Protein AF-Q4JWL6-F1 (afdb_monomer)

Solvent-accessible surface area (backbone atoms only — not comparable to full-atom values): 2916 Å² total; per-residue (Å²): 130,87,83,75,78,54,70,69,57,45,52,56,51,46,51,51,44,54,52,49,27,67,74,66,74,44,59,65,70,59,45,38,46,53,54,14,60,77,69,76,43,58,45,70,68,63,76,105

Mean predicted aligned error: 5.74 Å

Sequence (48 aa):
MPRKYSVEFKEKAVHQIIEVVRLESCSLQRVYEEVGELLGVSRHTLRA

Secondary structure (DSSP, 8-state):
---PPPHHHHHHHHHHHHHHHHHH---HHHHHHHHHHHHT--HHHH--

pLDDT: mean 80.52, std 8.33, range [45.62, 88.69]

Structure (mmCIF, N/CA/C/O backbone):
data_AF-Q4JWL6-F1
#
_entry.id   AF-Q4JWL6-F1
#
loop_
_atom_site.group_PDB
_atom_site.id
_atom_site.type_symbol
_atom_site.label_atom_id
_atom_site.label_alt_id
_atom_site.label_comp_id
_atom_site.label_asym_id
_atom_site.label_entity_id
_atom_site.label_seq_id
_atom_site.pdbx_PDB_ins_code
_atom_site.Cartn_x
_atom_site.Cartn_y
_atom_site.Cartn_z
_atom_site.occupancy
_atom_site.B_iso_or_equiv
_atom_site.auth_seq_id
_atom_site.auth_comp_id
_atom_site.auth_asym_id
_atom_site.auth_atom_id
_atom_site.pdbx_PDB_model_num
ATOM 1 N N . MET A 1 1 ? 9.780 -7.381 -20.517 1.00 45.62 1 MET A N 1
ATOM 2 C CA . MET A 1 1 ? 10.597 -7.184 -19.297 1.00 45.62 1 MET A CA 1
ATOM 3 C C . MET A 1 1 ? 9.666 -7.108 -18.095 1.00 45.62 1 MET A C 1
ATOM 5 O O . MET A 1 1 ? 8.711 -6.341 -18.185 1.00 45.62 1 MET A O 1
ATOM 9 N N . PRO A 1 2 ? 9.881 -7.868 -17.004 1.00 54.47 2 PRO A N 1
ATOM 10 C CA . PRO A 1 2 ? 9.123 -7.646 -15.778 1.00 54.47 2 PRO A CA 1
ATOM 11 C C . PRO A 1 2 ? 9.483 -6.250 -15.260 1.00 54.47 2 PRO A C 1
ATOM 13 O O . PRO A 1 2 ? 10.649 -5.976 -14.973 1.00 54.47 2 PRO A O 1
ATOM 16 N N . ARG A 1 3 ? 8.507 -5.339 -15.208 1.00 65.94 3 ARG A N 1
ATOM 17 C CA . ARG A 1 3 ? 8.703 -4.012 -14.619 1.00 65.94 3 ARG A CA 1
ATOM 18 C C . ARG A 1 3 ? 8.893 -4.213 -13.116 1.00 65.94 3 ARG A C 1
ATOM 20 O O . ARG A 1 3 ? 7.927 -4.421 -12.391 1.00 65.94 3 ARG A O 1
ATOM 27 N N . LYS A 1 4 ? 10.144 -4.242 -12.653 1.00 72.31 4 LYS A N 1
ATOM 28 C CA . LYS A 1 4 ? 10.442 -4.214 -11.219 1.00 72.31 4 LYS A CA 1
ATOM 29 C C . LYS A 1 4 ? 10.134 -2.807 -10.716 1.00 72.31 4 LYS A C 1
ATOM 31 O O . LYS A 1 4 ? 10.739 -1.847 -11.184 1.00 72.31 4 LYS A O 1
ATOM 36 N N . TYR A 1 5 ? 9.184 -2.696 -9.795 1.00 77.00 5 TYR A N 1
ATOM 37 C CA . TYR A 1 5 ? 8.925 -1.450 -9.079 1.00 77.00 5 TYR A CA 1
ATOM 38 C C . TYR A 1 5 ? 10.155 -1.078 -8.250 1.00 77.00 5 TYR A C 1
ATOM 40 O O . TYR A 1 5 ? 10.806 -1.961 -7.682 1.00 77.00 5 TYR A O 1
ATOM 48 N N . SER A 1 6 ? 10.488 0.212 -8.205 1.00 84.25 6 SER A N 1
ATOM 49 C CA . SER A 1 6 ? 11.575 0.693 -7.357 1.00 84.25 6 SER A CA 1
ATOM 50 C C . SER A 1 6 ? 11.213 0.510 -5.882 1.00 84.25 6 SER A C 1
ATOM 52 O O . SER A 1 6 ? 10.039 0.521 -5.506 1.00 84.25 6 SER A O 1
ATOM 54 N N . VAL A 1 7 ? 12.235 0.348 -5.042 1.00 84.19 7 VAL A N 1
ATOM 55 C CA . VAL A 1 7 ? 12.066 0.278 -3.583 1.00 84.19 7 VAL A CA 1
ATOM 56 C C . VAL A 1 7 ? 11.366 1.541 -3.076 1.00 84.19 7 VAL A C 1
ATOM 58 O O . VAL A 1 7 ? 10.359 1.439 -2.384 1.00 84.19 7 VAL A O 1
ATOM 61 N N . GLU A 1 8 ? 11.796 2.712 -3.555 1.00 86.06 8 GLU A N 1
ATOM 62 C CA . GLU A 1 8 ? 11.203 4.003 -3.184 1.00 86.06 8 GLU A CA 1
ATOM 63 C C . GLU A 1 8 ? 9.700 4.086 -3.506 1.00 86.06 8 GLU A C 1
ATOM 65 O O . GLU A 1 8 ? 8.914 4.622 -2.726 1.00 86.06 8 GLU A O 1
ATOM 70 N N . PHE A 1 9 ? 9.272 3.529 -4.646 1.00 86.44 9 PHE A N 1
ATOM 71 C CA . PHE A 1 9 ? 7.858 3.504 -5.017 1.00 86.44 9 PHE A CA 1
ATOM 72 C C . PHE A 1 9 ? 7.035 2.661 -4.039 1.00 86.44 9 PHE A C 1
ATOM 74 O O . PHE A 1 9 ? 5.966 3.086 -3.600 1.00 86.44 9 PHE A O 1
ATOM 81 N N . LYS A 1 10 ? 7.542 1.478 -3.675 1.00 84.69 10 LYS A N 1
ATOM 82 C CA . LYS A 1 10 ? 6.871 0.597 -2.716 1.00 84.69 10 LYS A CA 1
ATOM 83 C C . LYS A 1 10 ? 6.777 1.235 -1.334 1.00 84.69 10 LYS A C 1
ATOM 85 O O . LYS A 1 10 ? 5.706 1.207 -0.741 1.00 84.69 10 LYS A O 1
ATOM 90 N N . GLU A 1 11 ? 7.859 1.840 -0.849 1.00 87.62 11 GLU A N 1
ATOM 91 C CA . GLU A 1 11 ? 7.877 2.501 0.461 1.00 87.62 11 GLU A CA 1
ATOM 92 C C . GLU A 1 11 ? 6.871 3.653 0.523 1.00 87.62 11 GLU A C 1
ATOM 94 O O . GLU A 1 11 ? 6.083 3.737 1.466 1.00 87.62 11 GLU A O 1
ATOM 99 N N . LYS A 1 12 ? 6.813 4.492 -0.520 1.00 88.69 12 LYS A N 1
ATOM 100 C CA . LYS A 1 12 ? 5.809 5.564 -0.624 1.00 88.69 12 LYS A CA 1
ATOM 101 C C . LYS A 1 12 ? 4.377 5.032 -0.662 1.00 88.69 12 LYS A C 1
ATOM 103 O O . LYS A 1 12 ? 3.487 5.652 -0.082 1.00 88.69 12 LYS A O 1
ATOM 108 N N . ALA A 1 13 ? 4.136 3.916 -1.345 1.00 87.06 13 ALA A N 1
ATOM 109 C CA . ALA A 1 13 ? 2.809 3.312 -1.413 1.00 87.06 13 ALA A CA 1
ATOM 110 C C . ALA A 1 13 ? 2.391 2.711 -0.060 1.00 87.06 13 ALA A C 1
ATOM 112 O O . ALA A 1 13 ? 1.288 2.971 0.410 1.00 87.06 13 ALA A O 1
ATOM 113 N N . VAL A 1 14 ? 3.284 1.977 0.611 1.00 87.19 14 VAL A N 1
ATOM 114 C CA . VAL A 1 14 ? 3.026 1.402 1.942 1.00 87.19 14 VAL A CA 1
ATOM 115 C C . VAL A 1 14 ? 2.780 2.496 2.980 1.00 87.19 14 VAL A C 1
ATOM 117 O O . VAL A 1 14 ? 1.865 2.372 3.791 1.00 87.19 14 VAL A O 1
ATOM 120 N N . HIS A 1 15 ? 3.541 3.590 2.935 1.00 88.44 15 HIS A N 1
ATOM 121 C CA . HIS A 1 15 ? 3.348 4.700 3.863 1.00 88.44 15 HIS A CA 1
ATOM 122 C C . HIS A 1 15 ? 1.970 5.357 3.689 1.00 88.44 15 HIS A C 1
ATOM 124 O O . HIS A 1 15 ? 1.262 5.546 4.675 1.00 88.44 15 HIS A O 1
ATOM 130 N N . GLN A 1 16 ? 1.542 5.611 2.447 1.00 83.88 16 GLN A N 1
ATOM 131 C CA . GLN A 1 16 ? 0.192 6.120 2.172 1.00 83.88 16 GLN A CA 1
ATOM 132 C C . GLN A 1 16 ? -0.897 5.176 2.697 1.00 83.88 16 GLN A C 1
ATOM 134 O O . GLN A 1 16 ? -1.872 5.633 3.283 1.00 83.88 16 GLN A O 1
ATOM 139 N N . ILE A 1 17 ? -0.714 3.861 2.557 1.00 86.38 17 ILE A N 1
ATOM 140 C CA . ILE A 1 17 ? -1.667 2.860 3.057 1.00 86.38 17 ILE A CA 1
ATOM 141 C C . ILE A 1 17 ? -1.775 2.906 4.586 1.00 86.38 17 ILE A C 1
ATOM 143 O O . ILE A 1 17 ? -2.880 2.852 5.121 1.00 86.38 17 ILE A O 1
ATOM 147 N N . ILE A 1 18 ? -0.649 3.021 5.296 1.00 84.50 18 ILE A N 1
ATOM 148 C CA . ILE A 1 18 ? -0.630 3.107 6.764 1.00 84.50 18 ILE A CA 1
ATOM 149 C C . ILE A 1 18 ? -1.325 4.385 7.247 1.00 84.50 18 ILE A C 1
ATOM 151 O O . ILE A 1 18 ? -2.104 4.323 8.199 1.00 84.50 18 ILE A O 1
ATOM 155 N N . GLU A 1 19 ? -1.074 5.514 6.586 1.00 85.31 19 GLU A N 1
ATOM 156 C CA . GLU A 1 19 ? -1.700 6.797 6.920 1.00 85.31 19 GLU A CA 1
ATOM 157 C C . GLU A 1 19 ? -3.216 6.759 6.700 1.00 85.31 19 GLU A C 1
ATOM 159 O O . GLU A 1 19 ? -3.977 7.115 7.599 1.00 85.31 19 GLU A O 1
ATOM 164 N N . VAL A 1 20 ? -3.674 6.236 5.559 1.00 80.94 20 VAL A N 1
ATOM 165 C CA . VAL A 1 20 ? -5.109 6.090 5.254 1.00 80.94 20 VAL A CA 1
ATOM 166 C C . VAL A 1 20 ? -5.796 5.158 6.255 1.00 80.94 20 VAL A C 1
ATOM 168 O O . VAL A 1 20 ? -6.837 5.500 6.809 1.00 80.94 20 VAL A O 1
ATOM 171 N N . VAL A 1 21 ? -5.192 4.010 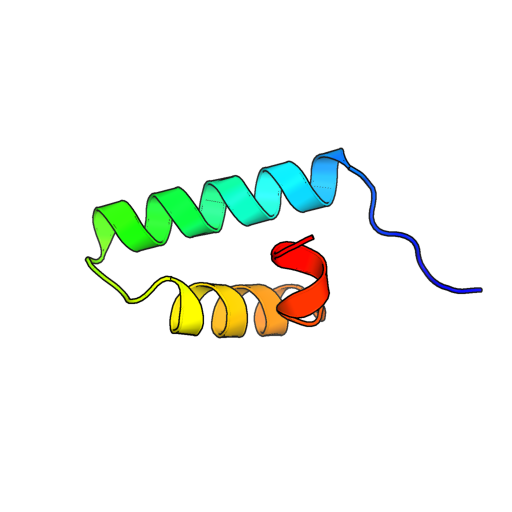6.574 1.00 82.50 21 VAL A N 1
ATOM 172 C CA . VAL A 1 21 ? -5.726 3.080 7.586 1.00 82.50 21 VAL A CA 1
ATOM 173 C C . VAL A 1 21 ? -5.835 3.739 8.960 1.00 82.50 21 VAL A C 1
ATOM 175 O O . VAL A 1 21 ? -6.831 3.538 9.656 1.00 82.50 21 VAL A O 1
ATOM 178 N N . ARG A 1 22 ? -4.824 4.521 9.361 1.00 81.38 22 ARG A N 1
ATOM 179 C CA . ARG A 1 2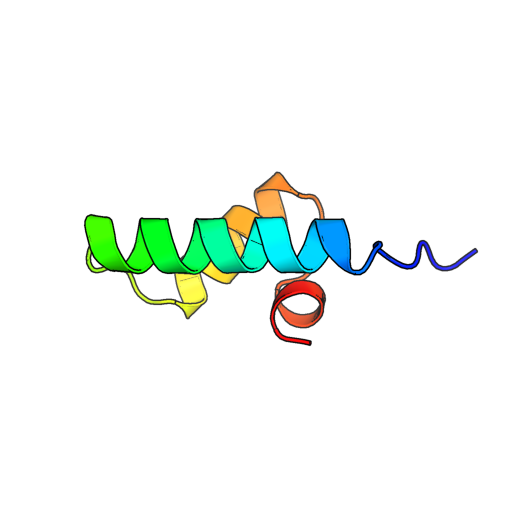2 ? -4.827 5.246 10.638 1.00 81.38 22 ARG A CA 1
ATOM 180 C C . ARG A 1 22 ? -5.927 6.300 10.695 1.00 81.38 22 ARG A C 1
ATOM 182 O O . ARG A 1 22 ? -6.588 6.405 11.724 1.00 81.38 22 ARG A O 1
ATOM 189 N N . LEU A 1 23 ? -6.10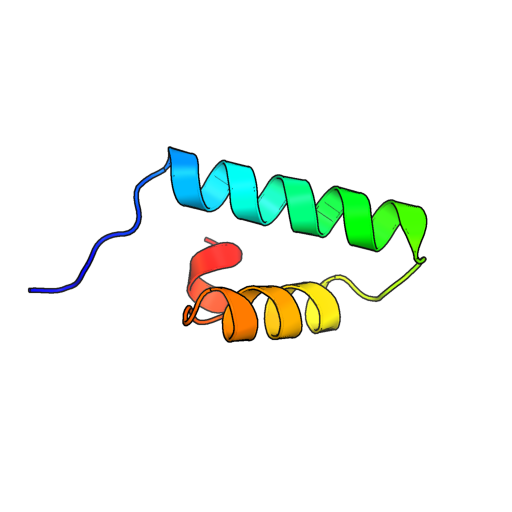1 7.070 9.625 1.00 80.25 23 LEU A N 1
ATOM 190 C CA . LEU A 1 23 ? -7.059 8.174 9.574 1.00 80.25 23 LEU A CA 1
ATOM 191 C C . LEU A 1 23 ? -8.503 7.686 9.431 1.00 80.25 23 LEU A C 1
ATOM 193 O O . LEU A 1 23 ? -9.392 8.208 10.096 1.00 80.25 23 LEU A O 1
ATOM 197 N N . GLU A 1 24 ? -8.736 6.664 8.609 1.00 76.94 24 GLU A N 1
ATOM 198 C CA . GLU A 1 24 ? -10.087 6.219 8.252 1.00 76.94 24 GLU A CA 1
ATOM 199 C C . GLU A 1 24 ? -10.558 4.980 9.030 1.00 76.94 24 GLU A C 1
ATOM 201 O O . GLU A 1 24 ? -11.653 4.479 8.780 1.00 76.94 24 GLU A O 1
ATOM 2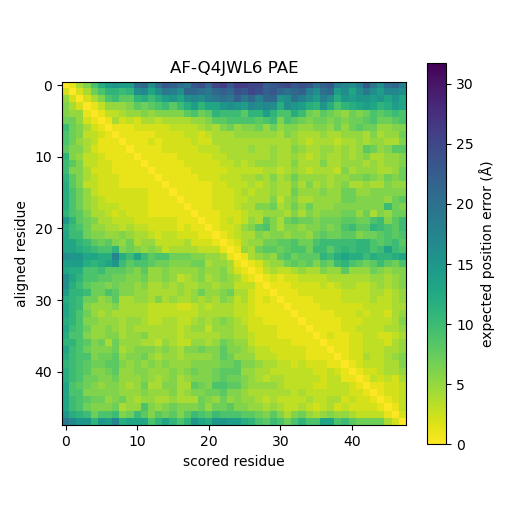06 N N . SER A 1 25 ? -9.748 4.445 9.960 1.00 75.50 25 SER A N 1
ATOM 207 C CA . SER A 1 25 ? -10.005 3.163 10.654 1.00 75.50 25 SER A CA 1
ATOM 208 C C . SER A 1 25 ? -10.403 2.026 9.696 1.00 75.50 25 SER A C 1
ATOM 210 O O . SER A 1 25 ? -11.174 1.127 10.036 1.00 75.50 25 SER A O 1
ATOM 212 N N . CYS A 1 26 ? -9.883 2.071 8.468 1.00 76.56 26 CYS A N 1
ATOM 213 C CA . CYS A 1 26 ? -10.207 1.123 7.413 1.00 76.56 26 CYS A CA 1
ATOM 214 C C . CYS A 1 26 ? -9.345 -0.139 7.520 1.00 76.56 26 CYS A C 1
ATOM 216 O O . CYS A 1 26 ? -8.214 -0.119 8.003 1.00 76.56 26 CYS A O 1
ATOM 218 N N . SER A 1 27 ? -9.857 -1.276 7.042 1.00 82.44 27 SER A N 1
ATOM 219 C CA . SER A 1 27 ? -9.069 -2.510 7.017 1.00 82.44 27 SER A CA 1
ATOM 220 C C . SER A 1 27 ? -7.875 -2.359 6.069 1.00 82.44 27 SER A C 1
ATOM 222 O O . SER A 1 27 ? -8.079 -2.032 4.898 1.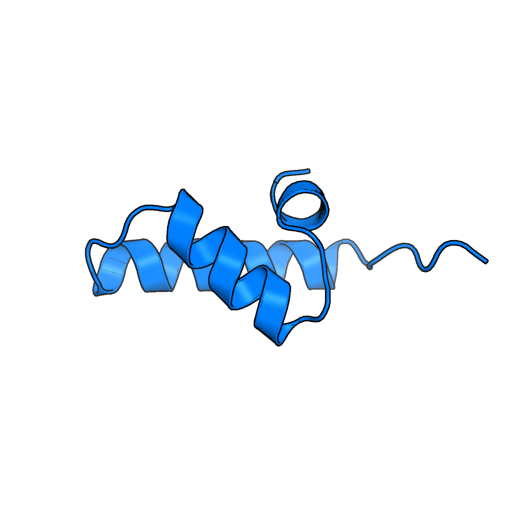00 82.44 27 SER A O 1
ATOM 224 N N . LEU A 1 28 ? -6.663 -2.696 6.532 1.00 81.25 28 LEU A N 1
ATOM 225 C CA . LEU A 1 28 ? -5.442 -2.720 5.707 1.00 81.25 28 LEU A CA 1
ATOM 226 C C . LEU A 1 28 ? -5.670 -3.414 4.362 1.00 81.25 28 LEU A C 1
ATOM 228 O O . LEU A 1 28 ? -5.237 -2.918 3.331 1.00 81.25 28 LEU A O 1
ATOM 232 N N . GLN A 1 29 ? -6.383 -4.541 4.369 1.00 81.75 29 GLN A N 1
ATOM 233 C CA . GLN A 1 29 ? -6.640 -5.335 3.173 1.00 81.75 29 GLN A CA 1
ATOM 234 C C . GLN A 1 29 ? -7.360 -4.548 2.069 1.00 81.75 29 GLN A C 1
ATOM 236 O O . GLN A 1 29 ? -6.873 -4.542 0.942 1.00 81.75 29 GLN A O 1
ATOM 241 N N . ARG A 1 30 ? -8.455 -3.852 2.403 1.00 83.44 30 ARG A N 1
ATOM 242 C CA . ARG A 1 30 ? -9.202 -3.023 1.446 1.00 83.44 30 ARG A CA 1
ATOM 243 C C . ARG A 1 30 ? -8.337 -1.884 0.897 1.00 83.44 30 ARG A C 1
ATOM 245 O O . ARG A 1 30 ? -8.322 -1.662 -0.305 1.00 83.44 30 ARG A O 1
ATOM 252 N N . VAL A 1 31 ? -7.554 -1.225 1.752 1.00 84.12 31 VAL A N 1
ATOM 253 C CA . VAL A 1 31 ? -6.692 -0.109 1.329 1.00 84.12 31 VAL A CA 1
ATOM 254 C C . VAL A 1 31 ? -5.561 -0.591 0.410 1.00 84.12 31 VAL A C 1
ATOM 256 O O . VAL A 1 31 ? -5.248 0.069 -0.574 1.00 84.12 31 VAL A O 1
ATOM 259 N N . TYR A 1 32 ? -4.989 -1.778 0.651 1.00 85.31 32 TYR A N 1
ATOM 260 C CA . TYR A 1 32 ? -4.040 -2.397 -0.287 1.00 85.31 32 TYR A CA 1
ATOM 261 C C . TYR A 1 32 ? -4.668 -2.722 -1.650 1.00 85.31 32 TYR A C 1
ATOM 263 O O . TYR A 1 32 ? -3.956 -2.723 -2.654 1.00 85.31 32 TYR A O 1
ATOM 271 N N . GLU A 1 33 ? -5.963 -3.040 -1.691 1.00 85.81 33 GLU A N 1
ATOM 272 C CA . GLU A 1 33 ? -6.693 -3.297 -2.935 1.00 85.81 33 GLU A CA 1
ATOM 273 C C . GLU A 1 33 ? -6.980 -1.994 -3.685 1.00 85.81 33 GLU A C 1
ATOM 275 O O . GLU A 1 33 ? -6.627 -1.907 -4.857 1.00 85.81 33 GLU A O 1
ATOM 280 N N . GLU A 1 34 ? -7.490 -0.962 -3.010 1.00 83.81 34 GLU A N 1
ATOM 281 C CA . GLU A 1 34 ? -7.751 0.354 -3.616 1.00 83.81 34 GLU A CA 1
ATOM 282 C C . GLU A 1 34 ? -6.468 1.039 -4.102 1.00 83.81 34 GLU A C 1
ATOM 284 O O . GLU A 1 34 ? -6.392 1.494 -5.243 1.00 83.81 34 GLU A O 1
ATOM 289 N N . VAL A 1 35 ? -5.418 1.065 -3.275 1.00 83.19 35 VAL A N 1
ATOM 290 C CA . VAL A 1 35 ? -4.121 1.637 -3.668 1.00 83.19 35 VAL A CA 1
ATOM 291 C C . VAL A 1 35 ? -3.456 0.785 -4.748 1.00 83.19 35 VAL A C 1
ATOM 293 O O . VAL A 1 35 ? -2.824 1.323 -5.655 1.00 83.19 35 VAL A O 1
ATOM 296 N N . GLY A 1 36 ? -3.619 -0.539 -4.696 1.00 84.75 36 GLY A N 1
ATOM 297 C CA . GLY A 1 36 ? -3.176 -1.434 -5.760 1.00 84.75 36 GLY A CA 1
ATOM 298 C C . GLY A 1 36 ? -3.837 -1.107 -7.099 1.00 84.75 36 GLY A C 1
ATOM 299 O O . GLY A 1 36 ? -3.146 -0.925 -8.101 1.00 84.75 36 GLY A O 1
ATOM 300 N N . GLU A 1 37 ? -5.161 -0.960 -7.108 1.00 85.69 37 GLU A N 1
ATOM 301 C CA . GLU A 1 37 ? -5.944 -0.614 -8.295 1.00 85.69 37 GLU A CA 1
ATOM 302 C C . GLU A 1 37 ? -5.556 0.765 -8.853 1.00 85.69 37 GLU A C 1
ATOM 304 O O . GLU A 1 37 ? -5.246 0.874 -10.040 1.00 85.69 37 GLU A O 1
ATOM 309 N N . LEU A 1 38 ? -5.446 1.784 -7.991 1.00 83.19 38 LEU A N 1
ATOM 310 C CA . LEU A 1 38 ? -5.005 3.138 -8.357 1.00 83.19 38 LEU A CA 1
ATOM 311 C C . LEU A 1 38 ? -3.611 3.165 -8.991 1.00 83.19 38 LEU A C 1
ATOM 313 O O . LEU A 1 38 ? -3.356 3.921 -9.927 1.00 83.19 38 LEU A O 1
ATOM 317 N N . LEU A 1 39 ? -2.695 2.347 -8.477 1.00 82.12 39 LEU A N 1
ATOM 318 C CA . LEU A 1 39 ? -1.316 2.280 -8.952 1.00 82.12 39 LEU A CA 1
ATOM 319 C C . LEU A 1 39 ? -1.124 1.285 -10.110 1.00 82.12 39 LEU A C 1
ATOM 321 O O . LEU A 1 39 ? -0.018 1.175 -10.647 1.00 82.12 39 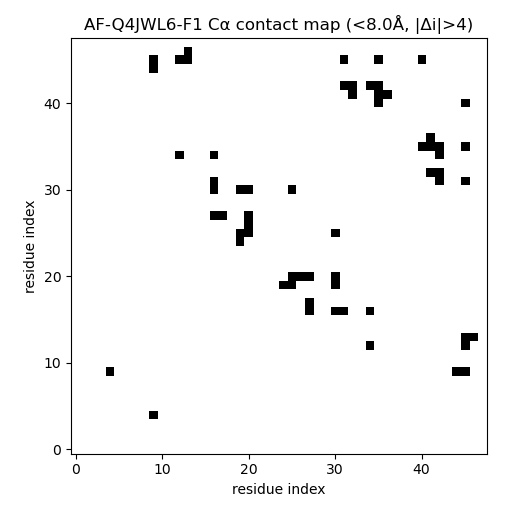LEU A O 1
ATOM 325 N N . GLY A 1 40 ? -2.171 0.550 -10.500 1.00 84.69 40 GLY A N 1
ATOM 326 C CA . GLY A 1 40 ? -2.094 -0.519 -11.496 1.00 84.69 40 GLY A CA 1
ATOM 327 C C . GLY A 1 40 ? -1.179 -1.671 -11.066 1.00 84.69 40 GLY A C 1
ATOM 328 O O . GLY A 1 40 ? -0.514 -2.287 -11.904 1.00 84.69 40 GLY A O 1
ATOM 329 N N . VAL A 1 41 ? -1.087 -1.934 -9.759 1.00 83.69 41 VAL A N 1
ATOM 330 C CA . VAL A 1 41 ? -0.227 -2.962 -9.161 1.00 83.69 41 VAL A CA 1
ATOM 331 C C . VAL A 1 41 ? -1.046 -3.929 -8.313 1.00 83.69 41 VAL A C 1
ATOM 333 O O . VAL A 1 41 ? -2.015 -3.563 -7.660 1.00 83.69 41 VAL A O 1
ATOM 336 N N . SER A 1 42 ? -0.644 -5.197 -8.266 1.00 83.19 42 SER A N 1
ATOM 337 C CA . SER A 1 42 ? -1.308 -6.150 -7.375 1.00 83.19 42 SER A CA 1
ATOM 338 C C . SER A 1 42 ? -1.007 -5.822 -5.909 1.00 83.19 42 SER A C 1
ATOM 340 O O . SER A 1 42 ? 0.130 -5.492 -5.568 1.00 83.19 42 SER A O 1
ATOM 342 N N . ARG A 1 43 ? -1.969 -6.044 -5.003 1.00 80.25 43 ARG A N 1
ATOM 343 C CA . ARG A 1 43 ? -1.743 -5.962 -3.545 1.00 80.25 43 ARG A CA 1
ATOM 344 C C . ARG A 1 43 ? -0.541 -6.790 -3.070 1.00 80.25 43 ARG A C 1
ATOM 346 O O . ARG A 1 43 ? 0.139 -6.425 -2.117 1.00 80.25 43 ARG A O 1
ATOM 353 N N . HIS A 1 44 ? -0.241 -7.897 -3.755 1.00 81.94 44 HIS A N 1
ATOM 354 C CA . HIS A 1 44 ? 0.912 -8.751 -3.456 1.00 81.94 44 HIS A CA 1
ATOM 355 C C . HIS A 1 44 ? 2.253 -8.052 -3.716 1.00 81.94 44 HIS A C 1
ATOM 357 O O . HIS A 1 44 ? 3.250 -8.383 -3.087 1.00 81.94 44 HIS A O 1
ATOM 363 N N . THR A 1 45 ? 2.277 -7.071 -4.617 1.00 80.50 45 THR A N 1
ATOM 364 C CA . THR A 1 45 ? 3.450 -6.243 -4.912 1.00 80.50 45 THR A CA 1
ATOM 365 C C . THR A 1 45 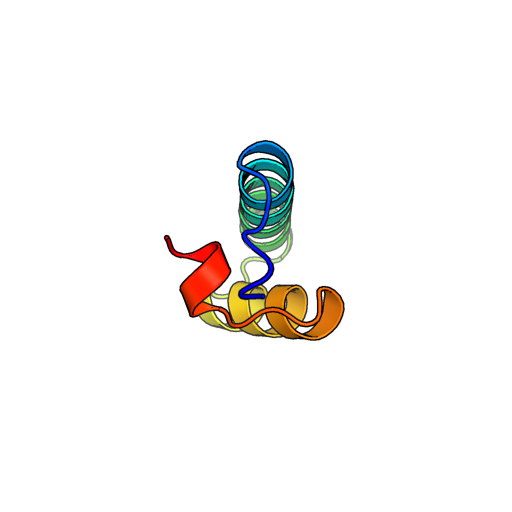? 3.713 -5.213 -3.816 1.00 80.50 45 THR A C 1
ATOM 367 O O . THR A 1 45 ? 4.872 -4.882 -3.574 1.00 80.50 45 THR A O 1
ATOM 370 N N . LEU A 1 46 ? 2.652 -4.739 -3.156 1.00 76.12 46 LEU A N 1
ATOM 371 C CA . LEU A 1 46 ? 2.701 -3.762 -2.064 1.00 76.12 46 LEU A CA 1
ATOM 372 C C . LEU A 1 46 ? 2.96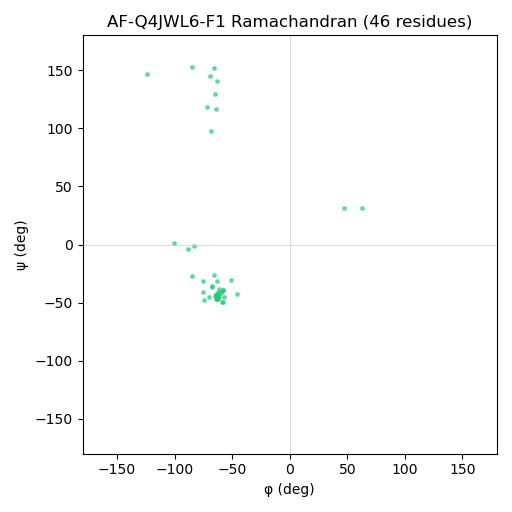2 -4.412 -0.698 1.00 76.12 46 LEU A C 1
ATOM 374 O O . LEU A 1 46 ? 3.537 -3.782 0.178 1.00 76.12 46 LEU A O 1
ATOM 378 N N . ARG A 1 47 ? 2.567 -5.679 -0.524 1.00 71.38 47 ARG A N 1
ATOM 379 C CA . ARG A 1 47 ? 2.783 -6.468 0.703 1.00 71.38 47 ARG A CA 1
ATOM 380 C C . ARG A 1 47 ? 4.181 -7.118 0.792 1.00 71.38 47 ARG A C 1
ATOM 382 O O . ARG A 1 47 ? 4.449 -7.821 1.762 1.00 71.38 47 ARG A O 1
ATOM 389 N N . ALA A 1 48 ? 5.024 -6.943 -0.227 1.00 62.22 48 ALA A N 1
ATOM 390 C CA . ALA A 1 48 ? 6.338 -7.579 -0.361 1.00 62.2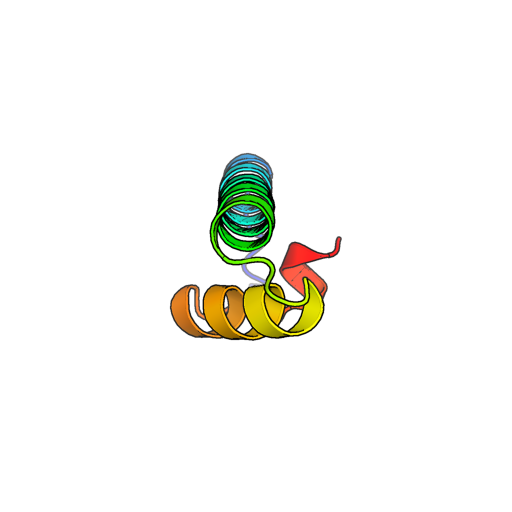2 48 ALA A CA 1
ATOM 391 C C . ALA A 1 48 ? 7.474 -6.625 -0.014 1.00 62.22 48 ALA A C 1
ATOM 393 O O . ALA A 1 48 ? 8.272 -6.990 0.871 1.00 62.22 48 ALA A O 1
#

Organism: Corynebacterium jeikeium (strain K411) (NCBI:txid306537)

Foldseek 3Di:
DPPQDDPVVLVVLLVVLVVCCVVVVDDSVVSLVVSCVVVVHHSVSSVD

Nearest PDB structures (foldseek):
  2rn7-assembly1_A  TM=7.705E-01  e=4.135E-01  Shigella flexneri
  6xaw-assembly1_A  TM=5.271E-01  e=4.148E+00  Saccharomyces cerevisiae S288C

InterPro domains:
  IPR036388 Winged helix-like DNA-binding domain superfamily [G3DSA:1.10.10.10] (1-48)

Radius of gyration: 10.66 Å; Cα contacts (8 Å, |Δi|>4): 31; chains: 1; bounding box: 22×17×30 Å